Protein AF-A0A5N5DZQ3-F1 (afdb_monomer)

pLDDT: mean 73.37, std 19.77, range [46.22, 94.19]

Radius of gyration: 23.88 Å; Cα contacts (8 Å, |Δi|>4): 26; chains: 1; bounding box: 61×14×55 Å

Nearest PDB structures (foldseek):
  1a8v-assembly2_B  TM=8.764E-01  e=1.688E+00  Escherichia coli
  2a8v-assembly2_B  TM=8.919E-01  e=2.386E+00  unclassified
  8qaj-assembly1_A  TM=8.321E-01  e=7.214E+00  Homo sapiens

Foldseek 3Di:
DPDPVVVVVVVVVVPPDPPVVVPVPPPPPPLVPDDLVVLVVVCVVVVHPPSVVDDSVVSSVVSVVD

InterPro domains:
  IPR011112 Rho termination factor-like, N-terminal [PF07498] (32-63)
  IPR036269 Rho termination factor, N-terminal domain superfamily [SSF68912] (32-64)
  IPR055642 Protein of unknown function DUF7218 [PF23855] (1-28)

Secondary structure (DSSP, 8-state):
--STTHHHHHTTTTSS-TTSTTS------GGGGS-HHHHHHHHHHTT-SSGGG--HHHHHHHHHH-

Mean predicted aligned error: 13.76 Å

Solvent-accessible surface area (backbone atoms only — not comparable to full-atom values): 4328 Å² total; per-residue (Å²): 142,85,64,77,69,61,65,62,59,63,57,64,68,69,71,63,55,85,63,59,77,75,71,64,80,71,70,69,56,78,56,77,79,47,49,60,67,56,46,50,51,51,35,53,77,68,70,55,76,74,58,90,81,45,54,62,66,56,41,42,50,54,68,69,77,105

Organism: Rhodococcus erythropolis (NCBI:txid1833)

Sequence (66 aa):
DSKEKAARISNAAANRGRSTVAKSGGQSSPYEEWTVDDLKKRAKELDLHGYSKLNKGELIEKLRDH

Structure (mmCIF, N/CA/C/O backbone):
data_AF-A0A5N5DZQ3-F1
#
_entry.id   AF-A0A5N5DZQ3-F1
#
loop_
_atom_site.group_PDB
_atom_site.id
_atom_site.type_symbol
_atom_site.label_atom_id
_atom_site.label_alt_id
_atom_site.label_comp_id
_atom_site.label_asym_id
_atom_site.label_entity_id
_atom_site.label_seq_id
_atom_site.pdbx_PDB_ins_code
_atom_site.Cartn_x
_atom_site.Cartn_y
_atom_site.Cartn_z
_atom_site.occupancy
_atom_site.B_iso_or_equiv
_atom_site.auth_seq_id
_atom_site.auth_comp_id
_atom_site.auth_asym_id
_atom_site.auth_atom_id
_atom_site.pdbx_PDB_model_num
ATOM 1 N N . ASP A 1 1 ? 47.256 -3.520 -46.644 1.00 48.19 1 ASP A N 1
ATOM 2 C CA . ASP A 1 1 ? 47.094 -3.260 -45.202 1.00 48.19 1 ASP A CA 1
ATOM 3 C C . ASP A 1 1 ? 45.617 -3.038 -44.834 1.00 48.19 1 ASP A C 1
ATOM 5 O O . ASP A 1 1 ? 45.206 -1.940 -44.482 1.00 48.19 1 ASP A O 1
ATOM 9 N N . SER A 1 2 ? 44.734 -4.026 -45.044 1.00 54.62 2 SER A N 1
ATOM 10 C CA . SER A 1 2 ? 43.277 -3.741 -45.035 1.00 54.62 2 SER A CA 1
ATOM 11 C C . SER A 1 2 ? 42.389 -4.889 -44.548 1.00 54.62 2 SER A C 1
ATOM 13 O O . SER A 1 2 ? 41.257 -5.028 -45.000 1.00 54.62 2 SER A O 1
ATOM 15 N N . LYS A 1 3 ? 42.873 -5.710 -43.608 1.00 53.25 3 LYS A N 1
ATOM 16 C CA . LYS A 1 3 ? 42.029 -6.694 -42.894 1.00 53.25 3 LYS A CA 1
ATOM 17 C C . LYS A 1 3 ? 42.042 -6.536 -41.370 1.00 53.25 3 LYS A C 1
ATOM 19 O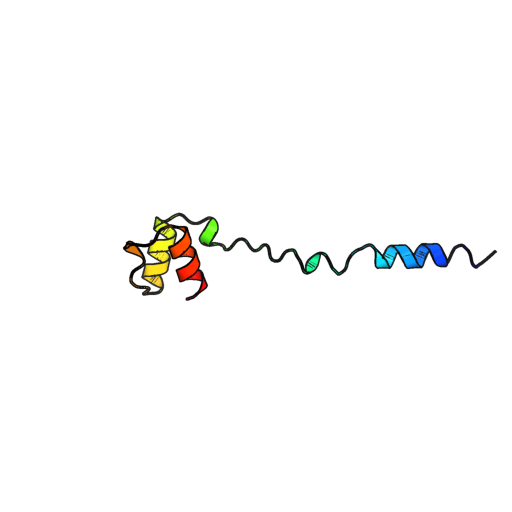 O . LYS A 1 3 ? 41.058 -6.873 -40.721 1.00 53.25 3 LYS A O 1
ATOM 24 N N . GLU A 1 4 ? 43.074 -5.924 -40.793 1.00 53.09 4 GLU A N 1
ATOM 25 C CA . GLU A 1 4 ? 43.223 -5.826 -39.330 1.00 53.09 4 GLU A CA 1
ATOM 26 C C . GLU A 1 4 ? 42.412 -4.693 -38.680 1.00 53.09 4 GLU A C 1
ATOM 28 O O . GLU A 1 4 ? 42.112 -4.735 -37.485 1.00 53.09 4 GLU A O 1
ATOM 33 N N . LYS A 1 5 ? 41.999 -3.678 -39.451 1.00 49.53 5 LYS A N 1
ATOM 34 C CA . LYS A 1 5 ? 41.205 -2.553 -38.922 1.00 49.53 5 LYS A CA 1
ATOM 35 C C . LYS A 1 5 ? 39.704 -2.860 -38.846 1.00 49.53 5 LYS A C 1
ATOM 37 O O . LYS A 1 5 ? 39.021 -2.326 -37.977 1.00 49.53 5 LYS A O 1
ATOM 42 N N . ALA A 1 6 ? 39.206 -3.755 -39.702 1.00 53.53 6 ALA A N 1
ATOM 43 C CA . ALA A 1 6 ? 37.786 -4.103 -39.768 1.00 53.53 6 ALA A CA 1
ATOM 44 C C . ALA A 1 6 ? 37.332 -4.958 -38.569 1.00 53.53 6 ALA A C 1
ATOM 46 O O . ALA A 1 6 ? 36.269 -4.711 -38.004 1.00 53.53 6 ALA A O 1
ATOM 47 N N . ALA A 1 7 ? 38.171 -5.891 -38.102 1.00 54.69 7 ALA A N 1
ATOM 48 C CA . ALA A 1 7 ? 37.831 -6.770 -36.978 1.00 54.69 7 ALA A CA 1
ATOM 49 C C . ALA A 1 7 ? 37.665 -6.023 -35.638 1.00 54.69 7 ALA A C 1
ATOM 51 O O . ALA A 1 7 ? 36.921 -6.467 -34.764 1.00 54.69 7 ALA A O 1
ATOM 52 N N . ARG A 1 8 ? 38.313 -4.862 -35.472 1.00 54.22 8 ARG A N 1
ATOM 53 C CA . ARG A 1 8 ? 38.209 -4.072 -34.235 1.00 54.22 8 ARG A CA 1
ATOM 54 C C . ARG A 1 8 ? 36.896 -3.305 -34.105 1.00 54.22 8 ARG A C 1
ATOM 56 O O . ARG A 1 8 ? 36.437 -3.086 -32.988 1.00 54.22 8 ARG A O 1
ATOM 63 N N . ILE A 1 9 ? 36.277 -2.917 -35.217 1.00 52.56 9 ILE A N 1
ATOM 64 C CA . ILE A 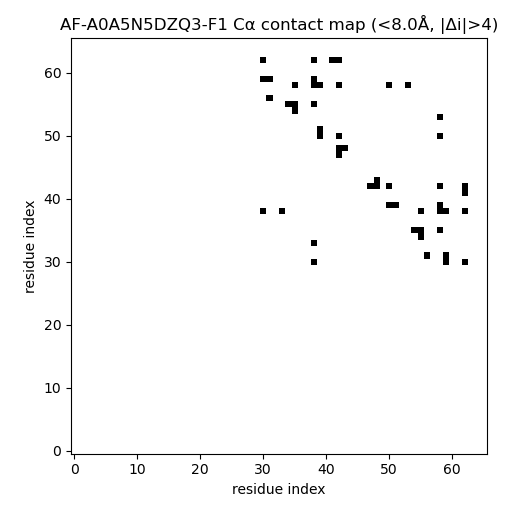1 9 ? 35.063 -2.091 -35.183 1.00 52.56 9 ILE A CA 1
ATOM 65 C C . ILE A 1 9 ? 33.811 -2.956 -34.949 1.00 52.56 9 ILE A C 1
ATOM 67 O O . ILE A 1 9 ? 32.875 -2.500 -34.295 1.00 52.56 9 ILE A O 1
ATOM 71 N N . SER A 1 10 ? 33.816 -4.234 -35.347 1.00 50.00 10 SER A N 1
ATOM 72 C CA . SER A 1 10 ? 32.674 -5.137 -35.119 1.00 50.00 10 SER A CA 1
ATOM 73 C C . SER A 1 10 ? 32.463 -5.556 -33.659 1.00 50.00 10 SER A C 1
ATOM 75 O O . SER A 1 10 ? 31.337 -5.872 -33.289 1.00 50.00 10 SER A O 1
ATOM 77 N N . ASN A 1 11 ? 33.487 -5.514 -32.797 1.00 52.16 11 ASN A N 1
ATOM 78 C CA . ASN A 1 11 ? 33.337 -5.933 -31.393 1.00 52.16 11 ASN A CA 1
ATOM 79 C C . ASN A 1 11 ? 32.820 -4.816 -30.463 1.00 52.16 11 ASN A C 1
ATOM 81 O O . ASN A 1 11 ? 32.297 -5.087 -29.383 1.00 52.16 11 ASN A O 1
ATOM 85 N N . ALA A 1 12 ? 32.899 -3.549 -30.884 1.00 50.91 12 ALA A N 1
ATOM 86 C CA . ALA A 1 12 ? 32.423 -2.421 -30.079 1.00 50.91 12 ALA A CA 1
ATOM 87 C C . ALA A 1 12 ? 30.887 -2.277 -30.077 1.00 50.91 12 ALA A C 1
ATOM 89 O O . ALA A 1 12 ? 30.329 -1.696 -29.145 1.00 50.91 12 ALA A O 1
ATOM 90 N N . ALA A 1 13 ? 30.201 -2.819 -31.091 1.00 51.22 13 ALA A N 1
ATOM 91 C CA . ALA A 1 13 ? 28.740 -2.791 -31.192 1.00 51.22 13 ALA A CA 1
ATOM 92 C C . ALA A 1 13 ? 28.052 -3.940 -30.429 1.00 51.22 13 ALA A C 1
ATOM 94 O O . ALA A 1 13 ? 26.893 -3.805 -30.048 1.00 51.22 13 ALA A O 1
ATOM 95 N N . ALA A 1 14 ? 28.763 -5.043 -30.164 1.00 52.62 14 ALA A N 1
ATOM 96 C CA . ALA A 1 14 ? 28.214 -6.205 -29.462 1.00 52.62 14 ALA A CA 1
ATOM 97 C C . ALA A 1 14 ? 28.240 -6.059 -27.928 1.00 52.62 14 ALA A C 1
ATOM 99 O O . ALA A 1 14 ? 27.406 -6.647 -27.245 1.00 52.62 14 ALA A O 1
ATOM 100 N N . ASN A 1 15 ? 29.158 -5.250 -27.380 1.00 49.34 15 ASN A N 1
ATOM 101 C CA . ASN A 1 15 ? 29.351 -5.140 -25.928 1.00 49.34 15 ASN A CA 1
ATOM 102 C C . ASN A 1 15 ? 28.611 -3.959 -25.269 1.00 49.34 15 ASN A C 1
ATOM 104 O O . ASN A 1 15 ? 28.589 -3.838 -24.046 1.00 49.34 15 ASN A O 1
ATOM 108 N N . ARG A 1 16 ? 27.972 -3.077 -26.049 1.00 48.91 16 ARG A N 1
ATOM 109 C CA . ARG A 1 16 ? 27.053 -2.060 -25.509 1.00 48.91 16 ARG A CA 1
ATOM 110 C C . ARG A 1 16 ? 25.652 -2.641 -25.509 1.00 48.91 16 ARG A C 1
ATOM 112 O O . ARG A 1 16 ? 24.843 -2.376 -26.392 1.00 48.91 16 ARG A O 1
ATOM 119 N N . GLY A 1 17 ? 25.447 -3.522 -24.536 1.00 46.88 17 GLY A N 1
ATOM 120 C CA . GLY A 1 17 ? 24.248 -4.306 -24.313 1.00 46.88 17 GLY A CA 1
ATOM 121 C C . GLY A 1 17 ? 22.956 -3.550 -24.602 1.00 46.88 17 GLY A C 1
ATOM 122 O O . GLY A 1 17 ? 22.435 -2.817 -23.771 1.00 46.88 17 GLY A O 1
ATOM 123 N N . ARG A 1 18 ? 22.342 -3.899 -25.729 1.00 48.09 18 ARG A N 1
ATOM 124 C CA . ARG A 1 18 ? 20.888 -3.836 -25.918 1.00 48.09 18 ARG A CA 1
ATOM 125 C C . ARG A 1 18 ? 20.122 -4.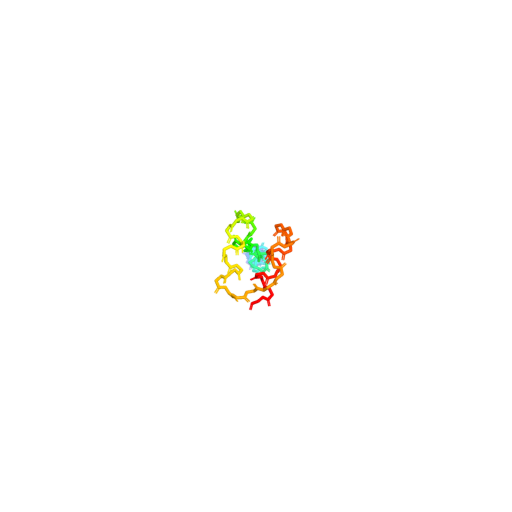635 -24.838 1.00 48.09 18 ARG A C 1
ATOM 127 O O . ARG A 1 18 ? 18.907 -4.544 -24.754 1.00 48.09 18 ARG A O 1
ATOM 134 N N . SER A 1 19 ? 20.831 -5.374 -23.984 1.00 49.50 19 SER A N 1
ATOM 135 C CA . SER A 1 19 ? 20.289 -6.261 -22.957 1.00 49.50 19 SER A CA 1
ATOM 136 C C . SER A 1 19 ? 20.183 -5.654 -21.552 1.00 49.50 19 SER A C 1
ATOM 138 O O . SER A 1 19 ? 19.542 -6.263 -20.701 1.00 49.50 19 SER A O 1
ATOM 140 N N . THR A 1 20 ? 20.768 -4.485 -21.260 1.00 46.66 20 THR A N 1
ATOM 141 C CA . THR A 1 20 ? 20.629 -3.870 -19.919 1.00 46.66 20 THR A CA 1
ATOM 142 C C . THR A 1 20 ? 19.344 -3.069 -19.748 1.00 46.66 20 THR A C 1
ATOM 144 O O . THR A 1 20 ? 18.880 -2.925 -18.624 1.00 46.66 20 THR A O 1
ATOM 147 N N . VAL A 1 21 ? 18.693 -2.643 -20.835 1.00 49.53 21 VAL A N 1
ATOM 148 C CA . VAL A 1 21 ? 17.382 -1.968 -20.749 1.00 49.53 21 VAL A CA 1
ATOM 149 C C . VAL A 1 21 ? 16.257 -2.953 -20.376 1.00 49.53 21 VAL A C 1
ATOM 151 O O . VAL A 1 21 ? 15.217 -2.543 -19.880 1.00 49.53 21 VAL A O 1
ATOM 154 N N . ALA A 1 22 ? 16.478 -4.265 -20.527 1.00 46.22 22 ALA A N 1
ATOM 155 C CA . ALA A 1 22 ? 15.503 -5.301 -20.170 1.00 46.22 22 ALA A CA 1
ATOM 156 C C . ALA A 1 22 ? 15.481 -5.665 -18.669 1.00 46.22 22 ALA A C 1
ATOM 158 O O . ALA A 1 22 ? 14.581 -6.374 -18.233 1.00 46.22 22 ALA A O 1
ATOM 159 N N . LYS A 1 23 ? 16.459 -5.212 -17.866 1.00 49.12 23 LYS A N 1
ATOM 160 C CA . LYS A 1 23 ? 16.573 -5.563 -16.432 1.00 49.12 23 LYS A CA 1
ATOM 161 C C . LYS A 1 23 ? 16.382 -4.392 -15.472 1.00 49.12 23 LYS A C 1
ATOM 163 O O . LYS A 1 23 ? 16.432 -4.592 -14.265 1.00 49.12 23 LYS A O 1
ATOM 168 N N . SER A 1 24 ? 16.101 -3.197 -15.982 1.00 49.66 24 SER A N 1
ATOM 169 C CA . SER A 1 24 ? 15.728 -2.046 -15.155 1.00 49.66 24 SER A CA 1
ATOM 170 C C . SER A 1 24 ? 14.211 -1.908 -15.023 1.00 49.66 24 SER A C 1
ATOM 172 O O . SER A 1 24 ? 13.698 -0.800 -14.925 1.00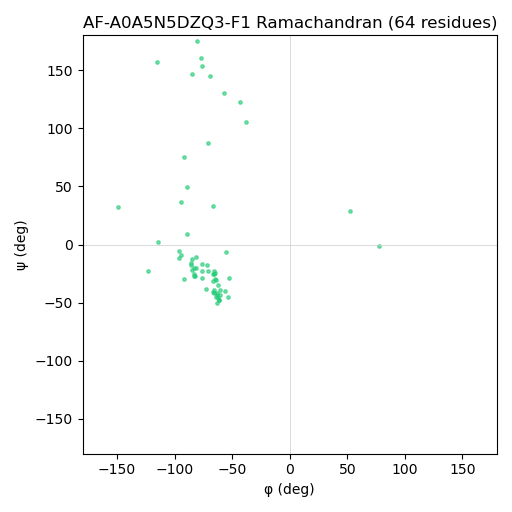 49.66 24 SER A O 1
ATOM 174 N N . GLY A 1 25 ? 13.488 -3.032 -14.943 1.00 50.19 25 GLY A N 1
ATOM 175 C CA . GLY A 1 25 ? 12.115 -3.104 -14.423 1.00 50.19 25 GLY A CA 1
ATOM 176 C C . GLY A 1 25 ? 12.029 -2.794 -12.920 1.00 50.19 25 GLY A C 1
ATOM 177 O O . GLY A 1 25 ? 11.219 -3.373 -12.211 1.00 50.19 25 GLY A O 1
ATOM 178 N N . GLY A 1 26 ? 12.895 -1.908 -12.426 1.00 50.66 26 GLY A N 1
ATOM 179 C CA . GLY A 1 26 ? 12.890 -1.359 -11.079 1.00 50.66 26 GLY A CA 1
ATOM 180 C C . GLY A 1 26 ? 12.023 -0.112 -11.029 1.00 50.66 26 GLY A C 1
ATOM 181 O O . GLY A 1 26 ? 12.462 0.927 -10.549 1.00 50.66 26 GLY A O 1
ATOM 182 N N . GLN A 1 27 ? 10.801 -0.188 -11.559 1.00 56.75 27 GLN A N 1
ATOM 183 C CA . GLN A 1 27 ? 9.766 0.705 -11.063 1.00 56.75 27 GLN A CA 1
ATOM 184 C C . GLN A 1 27 ? 9.446 0.183 -9.665 1.00 56.75 27 GLN A C 1
ATOM 186 O O . GLN A 1 27 ? 8.596 -0.697 -9.524 1.00 56.75 27 GLN A O 1
ATOM 191 N N . SER A 1 28 ? 10.193 0.650 -8.655 1.00 55.66 28 SER A N 1
ATOM 192 C CA . SER A 1 28 ? 9.756 0.531 -7.263 1.00 55.66 28 SER A CA 1
ATOM 193 C C . SER A 1 28 ? 8.284 0.900 -7.257 1.00 55.66 28 SER A C 1
ATOM 195 O O . SER A 1 28 ? 7.909 1.943 -7.809 1.00 55.66 28 SER A O 1
ATOM 197 N N . SER A 1 29 ? 7.441 -0.014 -6.780 1.00 64.44 29 SER A N 1
ATOM 198 C CA . SER A 1 29 ? 6.005 0.216 -6.828 1.00 64.44 29 SER A CA 1
ATOM 199 C C . SER A 1 29 ? 5.760 1.523 -6.079 1.00 64.44 29 SER A C 1
ATOM 201 O O . SER A 1 29 ? 6.295 1.661 -4.977 1.00 64.44 29 SER A O 1
ATOM 203 N N . PRO A 1 30 ? 5.009 2.497 -6.625 1.00 78.88 30 PRO A N 1
ATOM 204 C CA . PRO A 1 30 ? 4.843 3.798 -5.971 1.00 78.88 30 PRO A CA 1
ATOM 205 C C . PRO A 1 30 ? 4.376 3.643 -4.517 1.00 78.88 30 PRO A C 1
ATOM 207 O O . PRO A 1 30 ? 4.750 4.424 -3.654 1.00 78.88 30 PRO A O 1
ATOM 210 N N . TYR A 1 31 ? 3.646 2.565 -4.230 1.00 87.56 31 TYR A N 1
ATOM 211 C CA . TYR A 1 31 ? 3.160 2.181 -2.912 1.00 87.56 31 TYR A CA 1
ATOM 212 C C . TYR A 1 31 ? 4.247 1.789 -1.890 1.00 87.56 31 TYR A C 1
ATOM 214 O O . TYR A 1 31 ? 4.014 1.916 -0.690 1.00 87.56 31 TYR A O 1
ATOM 222 N N . GLU A 1 32 ? 5.4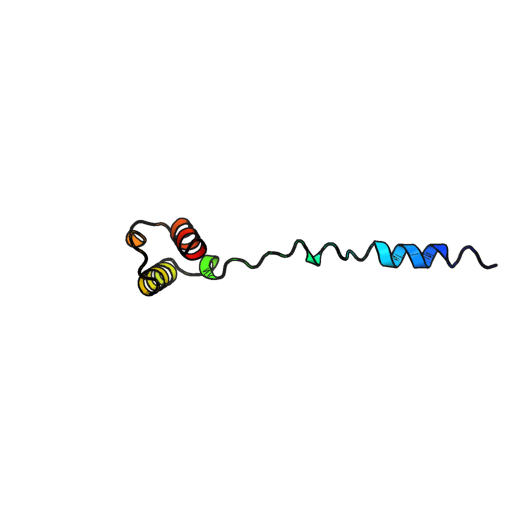33 1.332 -2.307 1.00 85.12 32 GLU A N 1
ATOM 223 C CA . GLU A 1 32 ? 6.526 0.972 -1.383 1.00 85.12 32 GLU A CA 1
ATOM 224 C C . GLU A 1 32 ? 7.038 2.191 -0.604 1.00 85.12 32 GLU A C 1
ATOM 226 O O . GLU A 1 32 ? 7.408 2.077 0.571 1.00 85.12 32 GLU A O 1
ATOM 231 N N . GLU A 1 33 ? 6.962 3.373 -1.214 1.00 86.88 33 GLU A N 1
ATOM 232 C CA . GLU A 1 33 ? 7.337 4.645 -0.593 1.00 86.88 33 GLU A CA 1
ATOM 233 C C . GLU A 1 33 ? 6.205 5.258 0.242 1.00 86.88 33 GLU A C 1
ATOM 235 O O . GLU A 1 33 ? 6.439 6.159 1.046 1.00 86.88 33 GLU A O 1
ATOM 240 N N . TRP A 1 34 ? 4.976 4.752 0.112 1.00 93.06 34 TRP A N 1
ATOM 241 C CA . TRP A 1 34 ? 3.823 5.302 0.821 1.00 93.06 34 TRP A CA 1
ATOM 242 C C . TRP A 1 34 ? 3.811 4.886 2.294 1.00 93.06 34 TRP A C 1
ATOM 244 O O . TRP A 1 34 ? 4.343 3.841 2.697 1.00 93.06 34 TRP A O 1
ATOM 254 N N . THR A 1 35 ? 3.187 5.714 3.132 1.00 93.75 35 THR A N 1
ATOM 255 C CA . THR A 1 35 ? 2.933 5.360 4.531 1.00 93.75 35 THR A CA 1
ATOM 256 C C . THR A 1 35 ? 1.758 4.388 4.638 1.00 93.75 35 THR A C 1
ATOM 258 O O . THR A 1 35 ? 0.929 4.280 3.735 1.00 93.75 35 THR A O 1
ATOM 261 N N . VAL A 1 36 ? 1.654 3.677 5.765 1.00 92.50 36 VAL A N 1
ATOM 262 C CA . VAL A 1 36 ? 0.506 2.793 6.034 1.00 92.50 36 VAL A CA 1
ATOM 263 C C . VAL A 1 36 ? -0.815 3.560 5.947 1.00 92.50 36 VAL A C 1
ATOM 265 O O . VAL A 1 36 ? -1.782 3.038 5.400 1.00 92.50 36 VAL A O 1
ATOM 268 N N . ASP A 1 37 ? -0.861 4.796 6.443 1.00 93.44 37 ASP A N 1
ATOM 269 C CA . ASP A 1 37 ? -2.048 5.649 6.370 1.00 93.44 37 ASP A CA 1
ATOM 270 C C . ASP A 1 37 ? -2.445 5.981 4.929 1.00 93.44 37 ASP A C 1
ATOM 272 O O . ASP A 1 37 ? -3.624 5.877 4.584 1.00 93.44 37 ASP A O 1
ATOM 276 N N . ASP A 1 38 ? -1.481 6.316 4.070 1.00 93.94 38 ASP A N 1
ATOM 277 C CA . ASP A 1 38 ? -1.750 6.612 2.658 1.00 93.94 38 ASP A CA 1
ATOM 278 C C . ASP A 1 38 ? -2.235 5.372 1.904 1.00 93.94 38 ASP A C 1
ATOM 280 O O . ASP A 1 38 ? -3.200 5.442 1.142 1.00 93.94 38 ASP A O 1
ATOM 284 N N . LEU A 1 39 ? -1.641 4.208 2.178 1.00 94.19 39 LEU A N 1
ATOM 285 C CA . LEU A 1 39 ? -2.086 2.937 1.607 1.00 94.19 39 LEU A CA 1
ATOM 286 C C . LEU A 1 39 ? -3.512 2.587 2.058 1.00 94.19 39 LEU A C 1
ATOM 288 O O . LEU A 1 39 ? -4.333 2.165 1.248 1.00 94.19 39 LEU A O 1
ATOM 292 N N . LYS A 1 40 ? -3.851 2.809 3.334 1.00 93.69 40 LYS A N 1
ATOM 293 C CA . 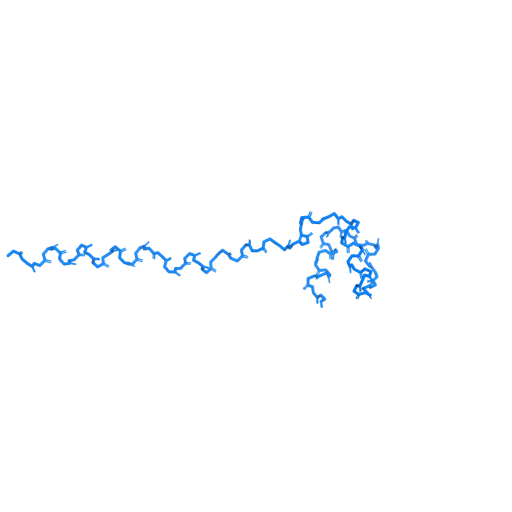LYS A 1 40 ? -5.213 2.596 3.850 1.00 93.69 40 LYS A CA 1
ATOM 294 C C . LYS A 1 40 ? -6.220 3.567 3.236 1.00 93.69 40 LYS A C 1
ATOM 296 O O . LYS A 1 40 ? -7.341 3.158 2.940 1.00 93.69 40 LYS A O 1
ATOM 301 N N . LYS A 1 41 ? -5.844 4.835 3.031 1.00 94.19 41 LYS A N 1
ATOM 302 C CA . LYS A 1 41 ? -6.681 5.812 2.316 1.00 94.19 41 LYS A CA 1
ATOM 303 C C . LYS A 1 41 ? -6.925 5.363 0.885 1.00 94.19 41 LYS A C 1
ATOM 305 O O . LYS A 1 41 ? -8.076 5.312 0.475 1.00 94.19 41 LYS A O 1
ATOM 310 N N . ARG A 1 42 ? -5.876 4.960 0.165 1.00 93.19 42 ARG A N 1
ATOM 311 C CA . ARG A 1 42 ? -6.008 4.464 -1.206 1.00 93.19 42 ARG A CA 1
ATOM 312 C C . ARG A 1 42 ? -6.884 3.224 -1.283 1.00 93.19 42 ARG A C 1
ATOM 314 O O . ARG A 1 42 ? -7.751 3.152 -2.141 1.00 93.19 42 ARG A O 1
ATOM 321 N N . ALA A 1 43 ? -6.703 2.291 -0.352 1.00 93.75 43 ALA A N 1
ATOM 322 C CA . ALA A 1 43 ? -7.538 1.103 -0.256 1.00 93.75 43 ALA A CA 1
ATOM 323 C C . ALA A 1 43 ? -9.011 1.466 -0.019 1.00 93.75 43 ALA A C 1
ATOM 325 O O . ALA A 1 43 ? -9.888 0.863 -0.624 1.00 93.75 43 ALA A O 1
ATOM 326 N N . LYS A 1 44 ? -9.283 2.490 0.799 1.00 93.38 44 LYS A N 1
ATOM 327 C CA . LYS A 1 44 ? -10.635 3.016 1.007 1.00 93.38 44 LYS A CA 1
ATOM 328 C C . LYS A 1 44 ? -11.220 3.655 -0.256 1.00 93.38 44 LYS A C 1
ATOM 330 O O . LYS A 1 44 ? -12.395 3.456 -0.526 1.00 93.38 44 LYS A O 1
ATOM 335 N N . GLU A 1 45 ? -10.431 4.417 -1.014 1.00 93.06 45 GLU A N 1
ATOM 336 C CA . GLU A 1 45 ? -10.890 5.023 -2.277 1.00 93.06 45 GLU A CA 1
ATOM 337 C C . GLU A 1 45 ? -11.229 3.983 -3.347 1.00 93.06 45 GLU A C 1
ATOM 339 O O . GLU A 1 45 ? -12.092 4.220 -4.186 1.00 93.06 45 GLU A O 1
ATOM 344 N N . LEU A 1 46 ? -10.555 2.836 -3.300 1.00 91.50 46 LEU A N 1
ATOM 345 C CA . LEU A 1 46 ? -10.768 1.701 -4.193 1.00 91.50 46 LEU A CA 1
ATOM 346 C C . LEU A 1 46 ? -11.826 0.714 -3.662 1.00 91.50 46 LEU A C 1
ATOM 348 O O . LEU A 1 46 ? -11.972 -0.375 -4.202 1.00 91.50 46 LEU A O 1
ATOM 352 N N . ASP A 1 47 ? -12.539 1.071 -2.589 1.00 91.44 47 ASP A N 1
ATOM 353 C CA . ASP A 1 47 ? -13.540 0.229 -1.914 1.00 91.44 47 ASP A CA 1
ATOM 354 C C . ASP A 1 47 ? -13.021 -1.174 -1.529 1.00 91.44 47 ASP A C 1
ATOM 356 O O . ASP A 1 47 ? -13.757 -2.154 -1.425 1.00 91.44 47 ASP A O 1
ATOM 360 N N . LEU A 1 48 ? -11.716 -1.292 -1.271 1.00 90.44 48 LEU A N 1
ATOM 361 C CA . LEU A 1 48 ? -11.132 -2.531 -0.780 1.00 90.44 48 LEU A CA 1
ATOM 362 C C . LEU A 1 48 ? -11.608 -2.786 0.651 1.00 90.44 48 LEU A C 1
ATOM 364 O O . LEU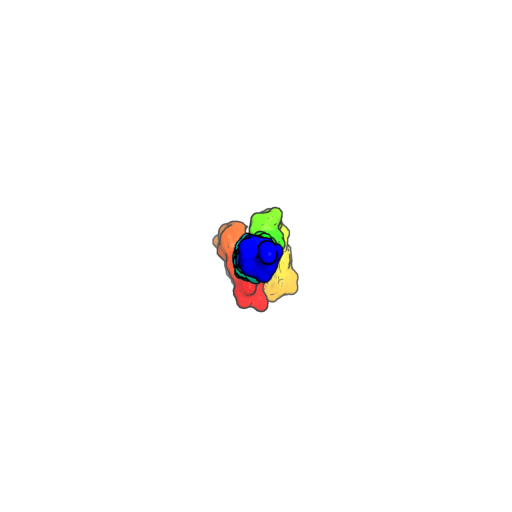 A 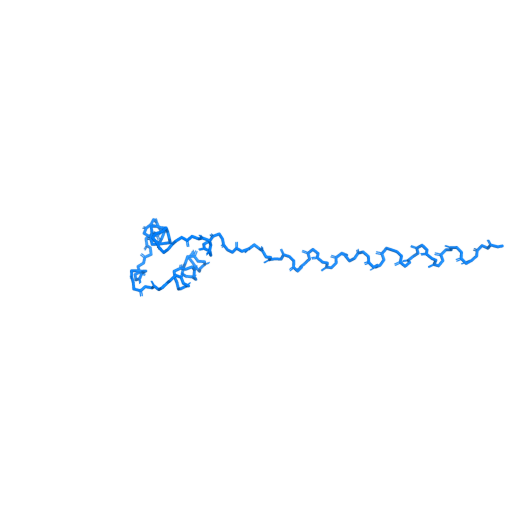1 48 ? -11.738 -1.879 1.472 1.00 90.44 48 LEU A O 1
ATOM 368 N N . HIS A 1 49 ? -11.809 -4.054 1.000 1.00 89.94 49 HIS A N 1
ATOM 369 C CA . HIS A 1 49 ? -12.180 -4.461 2.355 1.00 89.94 49 HIS A CA 1
ATOM 370 C C . HIS A 1 49 ? -11.092 -5.316 3.010 1.00 89.94 49 HIS A C 1
ATOM 372 O O . HIS A 1 49 ? -10.250 -5.931 2.351 1.00 89.94 49 HIS A O 1
ATOM 378 N N . GLY A 1 50 ? -11.084 -5.336 4.343 1.00 89.50 50 GLY A N 1
ATOM 379 C CA . GLY A 1 50 ? -10.107 -6.090 5.136 1.00 89.50 50 GLY A CA 1
ATOM 380 C C . GLY A 1 50 ? -8.721 -5.443 5.245 1.00 89.50 50 GLY A C 1
ATOM 381 O O . GLY A 1 50 ? -7.883 -5.969 5.967 1.00 89.50 50 GLY A O 1
ATOM 382 N N . TYR A 1 51 ? -8.491 -4.284 4.615 1.00 91.50 51 TYR A N 1
ATOM 383 C CA . TYR A 1 51 ? -7.209 -3.565 4.633 1.00 91.50 51 TYR A CA 1
ATOM 384 C C . TYR A 1 51 ? -6.812 -3.032 6.021 1.00 91.50 51 TYR A C 1
ATOM 386 O O . TYR A 1 51 ? -5.640 -2.814 6.307 1.00 91.50 51 TYR A O 1
ATOM 394 N N . SER A 1 52 ? -7.777 -2.830 6.919 1.00 88.19 52 SER A N 1
ATOM 395 C CA . SER A 1 52 ? -7.534 -2.301 8.267 1.00 88.19 52 SER A CA 1
ATOM 396 C C . SER A 1 52 ? -6.685 -3.224 9.146 1.00 88.19 52 SER A C 1
ATOM 398 O O . SER A 1 52 ? -6.026 -2.734 10.063 1.00 88.19 52 SER A O 1
ATOM 400 N N . LYS A 1 53 ? -6.683 -4.530 8.846 1.00 90.00 53 LYS A N 1
ATOM 401 C CA . LYS A 1 53 ? -5.935 -5.576 9.563 1.00 90.00 53 LYS A CA 1
ATOM 402 C C . LYS A 1 53 ? -4.571 -5.877 8.931 1.00 90.00 53 LYS A C 1
ATOM 404 O O . LYS A 1 53 ? -3.797 -6.632 9.508 1.00 90.00 53 LYS A O 1
ATOM 409 N N . LEU A 1 54 ? -4.302 -5.316 7.752 1.00 91.56 54 LEU A N 1
ATOM 410 C CA . LEU A 1 54 ? -3.110 -5.602 6.963 1.00 91.56 54 LEU A CA 1
ATOM 411 C C . LEU A 1 54 ? -1.934 -4.731 7.406 1.00 91.56 54 LEU A C 1
ATOM 413 O O . LEU A 1 54 ? -2.098 -3.574 7.809 1.00 91.56 54 LEU A O 1
ATOM 417 N N . ASN A 1 55 ? -0.735 -5.298 7.308 1.00 93.50 55 ASN A N 1
ATOM 418 C CA . ASN A 1 55 ? 0.507 -4.554 7.474 1.00 93.50 55 ASN A CA 1
ATOM 419 C C . ASN A 1 55 ? 0.859 -3.795 6.177 1.00 93.50 55 ASN A C 1
ATOM 421 O O . ASN A 1 55 ? 0.183 -3.933 5.159 1.00 93.50 55 ASN A O 1
ATOM 425 N N . LYS A 1 56 ? 1.921 -2.979 6.206 1.00 92.19 56 LYS A N 1
ATOM 426 C CA . LYS A 1 56 ? 2.349 -2.187 5.040 1.00 92.19 56 LYS A CA 1
ATOM 427 C C . LYS A 1 56 ? 2.550 -3.047 3.783 1.00 92.19 56 LYS A C 1
ATOM 429 O O . LYS A 1 56 ? 2.093 -2.650 2.719 1.00 92.19 56 LYS A O 1
ATOM 434 N N . GLY A 1 57 ? 3.214 -4.197 3.911 1.00 91.50 57 GLY A N 1
ATOM 435 C CA . GLY A 1 57 ? 3.492 -5.094 2.787 1.00 91.50 57 GLY A CA 1
ATOM 436 C C . GLY A 1 57 ? 2.209 -5.639 2.170 1.00 91.50 57 GLY A C 1
ATOM 437 O O . GLY A 1 57 ? 1.979 -5.466 0.979 1.00 91.50 57 GLY A O 1
ATOM 438 N N . GLU A 1 58 ? 1.317 -6.170 3.002 1.00 92.44 58 GLU A N 1
ATOM 439 C CA . GLU A 1 58 ? 0.048 -6.734 2.530 1.00 92.44 58 GLU A CA 1
ATOM 440 C C . GLU A 1 58 ? -0.890 -5.669 1.944 1.00 92.44 58 GLU A C 1
ATOM 442 O O . GLU A 1 58 ? -1.642 -5.940 1.011 1.00 92.44 58 GLU A O 1
ATOM 447 N N . LEU A 1 59 ? -0.831 -4.431 2.447 1.00 93.12 59 LEU A N 1
ATOM 448 C CA . LEU A 1 59 ? -1.519 -3.295 1.832 1.00 93.12 59 LEU A CA 1
ATOM 449 C C . LEU A 1 59 ? -0.978 -2.992 0.432 1.00 93.12 59 LEU A C 1
ATOM 451 O O . LEU A 1 59 ? -1.769 -2.767 -0.479 1.00 93.12 59 LEU A O 1
ATOM 455 N N . ILE A 1 60 ? 0.346 -2.985 0.259 1.00 91.88 60 ILE A N 1
ATOM 456 C CA . ILE A 1 60 ? 0.992 -2.758 -1.041 1.00 91.88 60 ILE A CA 1
ATOM 457 C C . ILE A 1 60 ? 0.605 -3.859 -2.025 1.00 91.88 60 ILE A C 1
ATOM 459 O O . ILE A 1 60 ? 0.242 -3.550 -3.155 1.00 91.88 60 ILE A O 1
ATOM 463 N N . GLU A 1 61 ? 0.658 -5.124 -1.605 1.00 90.88 61 GLU A N 1
ATOM 464 C CA . GLU A 1 61 ? 0.274 -6.259 -2.448 1.00 90.88 61 GLU A CA 1
ATOM 465 C C . GLU A 1 61 ? -1.194 -6.174 -2.854 1.00 90.88 61 GLU A C 1
ATOM 467 O O . GLU A 1 61 ? -1.504 -6.236 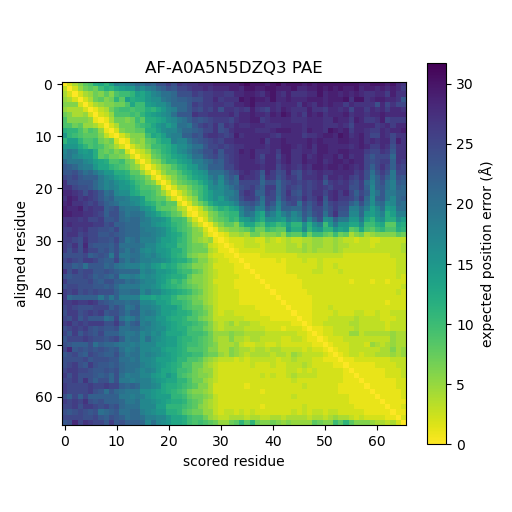-4.040 1.00 90.88 61 GLU A O 1
ATOM 472 N N . LYS A 1 62 ? -2.094 -5.913 -1.901 1.00 90.94 62 LYS A N 1
ATOM 473 C CA . LYS A 1 62 ? -3.526 -5.775 -2.184 1.00 90.94 62 LYS A CA 1
ATOM 474 C C . LYS A 1 62 ? -3.837 -4.604 -3.120 1.00 90.94 62 LYS A C 1
ATOM 476 O O . LYS A 1 62 ? -4.746 -4.707 -3.928 1.00 90.94 62 LYS A O 1
ATOM 481 N N . LEU A 1 63 ? -3.090 -3.504 -3.022 1.00 89.75 63 LEU A N 1
ATOM 482 C CA . LEU A 1 63 ? -3.198 -2.358 -3.935 1.00 89.75 63 LEU A CA 1
ATOM 483 C C . LEU A 1 63 ? -2.559 -2.601 -5.306 1.00 89.75 63 LEU A C 1
ATOM 485 O O . LEU A 1 63 ? -2.801 -1.828 -6.229 1.00 89.75 63 LEU A O 1
ATOM 489 N N . ARG A 1 64 ? -1.701 -3.615 -5.431 1.00 87.88 64 ARG A N 1
ATOM 490 C CA . ARG A 1 64 ? -1.055 -4.007 -6.688 1.00 87.88 64 ARG A CA 1
ATOM 491 C C . ARG A 1 64 ? -1.859 -5.065 -7.445 1.00 87.88 64 ARG A C 1
ATOM 493 O O . ARG A 1 64 ? -1.755 -5.118 -8.664 1.00 87.88 64 ARG A O 1
ATOM 500 N N . ASP A 1 65 ? -2.597 -5.898 -6.714 1.00 84.50 65 ASP A N 1
ATOM 501 C CA . ASP A 1 65 ? -3.464 -6.963 -7.235 1.00 84.50 65 ASP A CA 1
ATOM 502 C C . ASP A 1 65 ? -4.876 -6.470 -7.609 1.00 84.50 65 ASP A C 1
ATOM 504 O O . ASP A 1 65 ? -5.600 -7.156 -8.326 1.00 84.50 65 ASP A O 1
ATOM 508 N N . HIS A 1 66 ? -5.260 -5.280 -7.134 1.00 76.88 66 HIS A N 1
ATOM 509 C CA . HIS A 1 66 ? -6.539 -4.635 -7.436 1.00 76.88 66 HIS A CA 1
ATOM 510 C C . HIS A 1 66 ? -6.479 -3.760 -8.690 1.00 76.88 66 HIS A C 1
ATOM 512 O O . HIS A 1 66 ? -7.410 -3.878 -9.517 1.00 76.88 66 HIS A O 1
#